Protein AF-A0A0V1FSR9-F1 (afdb_monomer_lite)

Organism: Trichinella pseudospiralis (NCBI:txid6337)

Structure (mmCIF, N/CA/C/O backbone):
data_AF-A0A0V1FSR9-F1
#
_entry.id   AF-A0A0V1FSR9-F1
#
loop_
_atom_site.group_PDB
_atom_site.id
_atom_site.type_symbol
_atom_site.label_atom_id
_atom_site.label_alt_id
_atom_site.label_comp_id
_atom_site.label_asym_id
_atom_site.label_entity_id
_atom_site.label_seq_id
_atom_site.pdbx_PDB_ins_code
_atom_site.Cartn_x
_atom_site.Cartn_y
_atom_site.Cartn_z
_atom_site.occupancy
_atom_site.B_iso_or_equiv
_atom_site.auth_seq_id
_atom_site.auth_comp_id
_atom_site.auth_asym_i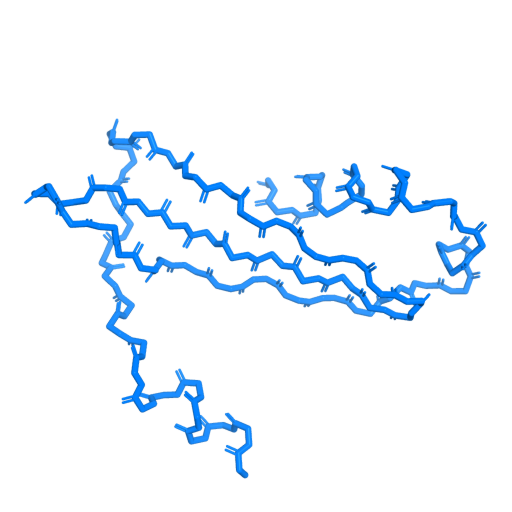d
_atom_site.auth_atom_id
_atom_site.pdbx_PDB_model_num
ATOM 1 N N . MET A 1 1 ? 15.384 -1.303 11.689 1.00 46.41 1 MET A N 1
ATOM 2 C CA . MET A 1 1 ? 14.585 -0.069 11.870 1.00 46.41 1 MET A CA 1
ATOM 3 C C . MET A 1 1 ? 13.215 -0.164 11.195 1.00 46.41 1 MET A C 1
ATOM 5 O O . MET A 1 1 ? 12.242 0.120 11.873 1.00 46.41 1 MET A O 1
ATOM 9 N N . LEU A 1 2 ? 13.090 -0.662 9.950 1.00 50.81 2 LEU A N 1
ATOM 10 C CA . LEU A 1 2 ? 11.774 -0.865 9.300 1.00 50.81 2 LEU A CA 1
ATOM 11 C C . LEU A 1 2 ? 10.827 -1.796 10.078 1.00 50.81 2 LEU A C 1
ATOM 13 O O . LEU A 1 2 ? 9.676 -1.455 10.314 1.00 50.81 2 LEU A O 1
ATOM 17 N N . LYS A 1 3 ? 11.333 -2.960 10.512 1.00 55.16 3 LYS A N 1
ATOM 18 C CA . LYS A 1 3 ? 10.541 -3.967 11.239 1.00 55.16 3 LYS A CA 1
ATOM 19 C C . LYS A 1 3 ? 9.916 -3.395 12.512 1.00 55.16 3 LYS A C 1
ATOM 21 O O . LYS A 1 3 ? 8.759 -3.645 12.793 1.00 55.16 3 LYS A O 1
ATOM 26 N N . THR A 1 4 ? 10.673 -2.587 13.248 1.00 54.34 4 THR A N 1
ATOM 27 C CA . THR A 1 4 ? 10.212 -1.956 14.485 1.00 54.34 4 THR A CA 1
ATOM 28 C C . THR A 1 4 ? 9.175 -0.869 14.208 1.00 54.34 4 THR A C 1
ATOM 30 O O . THR A 1 4 ? 8.186 -0.803 14.920 1.00 54.34 4 THR A O 1
ATOM 33 N N . SER A 1 5 ? 9.348 -0.074 13.146 1.00 56.28 5 SER A N 1
ATOM 34 C CA . SER A 1 5 ? 8.370 0.950 12.743 1.00 56.28 5 SER A CA 1
ATOM 35 C C . SER A 1 5 ? 7.037 0.346 12.291 1.00 56.28 5 SER A C 1
ATOM 37 O O . SER A 1 5 ? 5.994 0.905 12.600 1.00 56.28 5 SER A O 1
ATOM 39 N N . LEU A 1 6 ? 7.067 -0.808 11.611 1.00 53.91 6 LEU A N 1
ATOM 40 C CA . LEU A 1 6 ? 5.866 -1.548 11.196 1.00 53.91 6 LEU A CA 1
ATOM 41 C C . LEU A 1 6 ? 5.113 -2.179 12.378 1.00 53.91 6 LEU A C 1
ATOM 43 O O . LEU A 1 6 ? 3.907 -2.362 12.297 1.00 53.91 6 LEU A O 1
ATOM 47 N N . ILE A 1 7 ? 5.815 -2.519 13.464 1.00 56.66 7 ILE A N 1
ATOM 48 C CA . ILE A 1 7 ? 5.226 -3.165 14.651 1.00 56.66 7 ILE A CA 1
ATOM 49 C C . ILE A 1 7 ? 4.817 -2.123 15.714 1.00 56.66 7 ILE A C 1
ATOM 51 O O . ILE A 1 7 ? 3.968 -2.397 16.552 1.00 56.66 7 ILE A O 1
ATOM 55 N N . SER A 1 8 ? 5.402 -0.919 15.696 1.00 51.66 8 SER A N 1
ATOM 56 C CA . SER A 1 8 ? 5.280 0.065 16.784 1.00 51.66 8 SER A CA 1
ATOM 57 C C . SER A 1 8 ? 4.002 0.910 16.772 1.00 51.66 8 SER A C 1
ATOM 59 O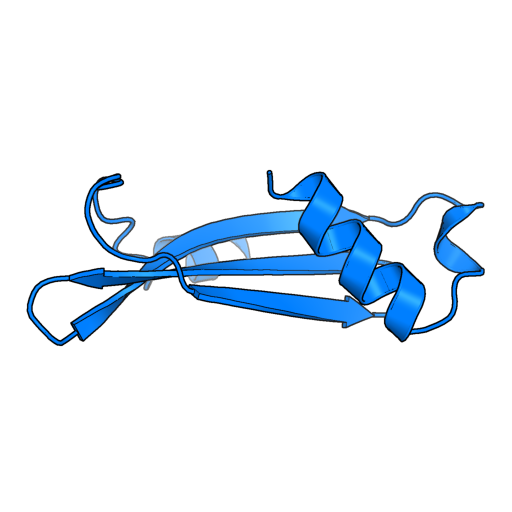 O . SER A 1 8 ? 3.695 1.492 17.810 1.00 51.66 8 SER A O 1
ATOM 61 N N . SER A 1 9 ? 3.281 1.039 15.654 1.00 52.59 9 SER A N 1
ATOM 62 C CA . SER A 1 9 ? 2.017 1.803 15.630 1.00 52.59 9 SER A CA 1
ATOM 63 C C . SER A 1 9 ? 0.896 1.147 14.830 1.00 52.59 9 SER A C 1
ATOM 65 O O . SER A 1 9 ? -0.124 1.786 14.582 1.00 52.59 9 SER A O 1
ATOM 67 N N . LEU A 1 10 ? 1.075 -0.104 14.408 1.00 51.34 10 LEU A N 1
ATOM 68 C CA . LEU A 1 10 ? 0.052 -0.820 13.669 1.00 51.34 10 LEU A CA 1
ATOM 69 C C . LEU A 1 10 ? -0.756 -1.658 14.651 1.00 51.34 10 LEU A C 1
ATOM 71 O O . LEU A 1 10 ? -0.420 -2.807 14.938 1.00 51.34 10 LEU A O 1
ATOM 75 N N . IL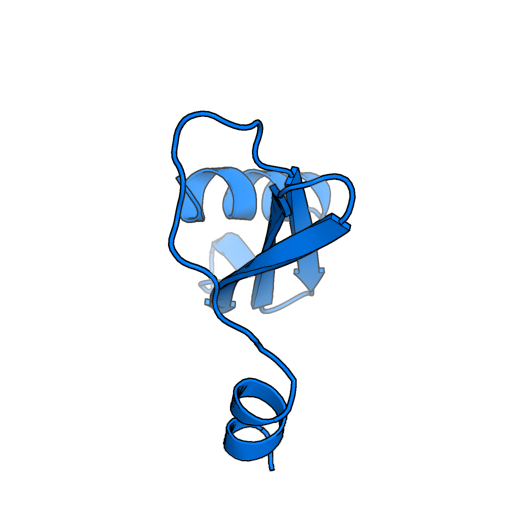E A 1 11 ? -1.810 -1.060 15.198 1.00 55.03 11 ILE A N 1
ATOM 76 C CA . ILE A 1 11 ? -2.901 -1.845 15.765 1.00 55.03 11 ILE A CA 1
ATOM 77 C C . ILE A 1 11 ? -3.562 -2.496 14.549 1.00 55.03 11 ILE A C 1
ATOM 79 O O . ILE A 1 11 ? -4.380 -1.884 13.876 1.00 55.03 11 ILE A O 1
ATOM 83 N N . LEU A 1 12 ? -3.080 -3.686 14.189 1.00 57.66 12 LEU A N 1
ATOM 84 C CA . LEU A 1 12 ? -3.650 -4.496 13.123 1.00 57.66 12 LEU A CA 1
ATOM 85 C C . LEU A 1 12 ? -4.977 -5.035 13.664 1.00 57.66 12 LEU A C 1
ATOM 87 O O . LEU A 1 12 ? -5.016 -6.095 14.293 1.00 57.66 12 LEU A O 1
ATOM 91 N N . GLU A 1 13 ? -6.031 -4.235 13.541 1.00 61.00 13 GLU A N 1
ATOM 92 C CA . GLU A 1 13 ? -7.363 -4.652 13.952 1.00 61.00 13 GLU A CA 1
ATOM 93 C C . GLU A 1 13 ? -7.855 -5.814 13.090 1.00 61.00 13 GLU A C 1
ATOM 95 O O . GLU A 1 13 ? -7.423 -6.028 11.954 1.00 61.00 13 GLU A O 1
ATOM 100 N N . TYR A 1 14 ? -8.726 -6.622 13.685 1.00 64.81 14 TYR A N 1
ATOM 101 C CA . TYR A 1 14 ? -9.319 -7.759 13.006 1.00 64.81 14 TYR A CA 1
ATOM 102 C C . TYR A 1 14 ? -10.152 -7.270 11.815 1.00 64.81 14 TYR A C 1
ATOM 104 O O . TYR A 1 14 ? -10.967 -6.366 11.964 1.00 64.81 14 TYR A O 1
ATOM 112 N N . LEU A 1 15 ? -9.933 -7.881 10.647 1.00 64.19 15 LEU A N 1
ATOM 113 C CA . LEU A 1 15 ? -10.671 -7.596 9.416 1.00 64.19 15 LEU A CA 1
ATOM 114 C C . LEU A 1 15 ? -12.163 -7.868 9.630 1.00 64.19 15 LEU A C 1
ATOM 116 O O . LEU A 1 15 ? -12.576 -9.026 9.702 1.00 64.19 15 LEU A O 1
ATOM 120 N N . ASP A 1 16 ? -12.960 -6.807 9.693 1.00 67.69 16 ASP A N 1
ATOM 121 C CA . ASP A 1 16 ? -14.408 -6.907 9.570 1.00 67.69 16 ASP A CA 1
ATOM 122 C C . ASP A 1 16 ? -14.767 -6.723 8.092 1.00 67.69 16 ASP A C 1
ATOM 124 O O . ASP A 1 16 ? -14.353 -5.752 7.472 1.00 67.69 16 ASP A O 1
ATOM 128 N N . PHE A 1 17 ? -15.485 -7.656 7.475 1.00 70.75 17 PHE A N 1
ATOM 129 C CA . PHE A 1 17 ? -15.830 -7.559 6.049 1.00 70.75 17 PHE A CA 1
ATOM 130 C C . PHE A 1 17 ? -17.134 -6.787 5.797 1.00 70.75 17 PHE A C 1
ATOM 132 O O . PHE A 1 17 ? -17.481 -6.556 4.640 1.00 70.75 17 PHE A O 1
ATOM 139 N N . GLU A 1 18 ? -17.843 -6.384 6.854 1.00 76.75 18 GLU A N 1
ATOM 140 C CA . GLU A 1 18 ? -19.089 -5.618 6.766 1.00 76.75 18 GLU A CA 1
ATOM 141 C C . GLU A 1 18 ? -18.873 -4.129 6.405 1.00 76.75 18 GLU A C 1
ATOM 143 O O . GLU A 1 18 ? -19.566 -3.626 5.512 1.00 76.75 18 GLU A O 1
ATOM 148 N N . PRO A 1 19 ? -17.942 -3.376 7.035 1.00 77.12 19 PRO A N 1
ATOM 149 C CA . PRO A 1 19 ? -17.738 -1.969 6.705 1.00 77.12 19 PRO A CA 1
ATOM 150 C C . PRO A 1 19 ? -16.911 -1.757 5.427 1.00 77.12 19 PRO A C 1
ATOM 152 O O . PRO A 1 19 ? -16.063 -2.560 5.036 1.00 77.12 19 PRO A O 1
ATOM 155 N N . MET A 1 20 ? -17.128 -0.605 4.783 1.00 77.06 20 MET A N 1
ATOM 156 C CA . MET A 1 20 ? -16.410 -0.212 3.568 1.00 77.06 20 MET A CA 1
ATOM 157 C C . MET A 1 20 ? -14.906 -0.062 3.829 1.00 77.06 20 MET A C 1
ATOM 159 O O . MET A 1 20 ? -14.481 0.630 4.756 1.00 77.06 20 MET A O 1
ATOM 163 N N . PHE A 1 21 ? -14.110 -0.667 2.953 1.00 79.00 21 PHE A N 1
ATOM 164 C CA . PHE A 1 21 ? -12.664 -0.513 2.929 1.00 79.00 21 PHE A CA 1
ATOM 165 C C . PHE A 1 21 ? -12.256 0.729 2.136 1.00 79.00 21 PHE A C 1
ATOM 167 O O . PHE A 1 21 ? -12.783 0.991 1.054 1.00 79.00 21 PHE A O 1
ATOM 174 N N . ILE A 1 22 ? -11.272 1.458 2.653 1.00 81.81 22 ILE A N 1
ATOM 175 C CA . ILE A 1 22 ? -10.597 2.555 1.965 1.00 81.81 22 ILE A CA 1
ATOM 176 C C . ILE A 1 22 ? -9.191 2.070 1.614 1.00 81.81 22 ILE A C 1
ATOM 178 O O . ILE A 1 22 ? -8.432 1.650 2.489 1.00 81.81 22 ILE A O 1
ATOM 182 N N . ILE A 1 23 ? -8.860 2.104 0.324 1.00 79.69 23 ILE A N 1
ATOM 183 C CA . ILE A 1 23 ? -7.545 1.712 -0.186 1.00 79.69 23 ILE A CA 1
ATOM 184 C C . ILE A 1 23 ? -6.811 2.973 -0.628 1.00 79.69 23 ILE A C 1
ATOM 186 O O . ILE A 1 23 ? -7.193 3.594 -1.619 1.00 79.69 23 ILE A O 1
ATOM 190 N N . ASP A 1 24 ? -5.728 3.295 0.072 1.00 82.56 24 ASP A N 1
ATOM 191 C CA . ASP A 1 24 ? -4.782 4.325 -0.340 1.00 82.56 24 ASP A CA 1
ATOM 192 C C . ASP A 1 24 ? -3.614 3.672 -1.074 1.00 82.56 24 ASP A C 1
ATOM 194 O O . ASP A 1 24 ? -2.905 2.825 -0.529 1.00 82.56 24 ASP A O 1
ATOM 198 N N . VAL A 1 25 ? -3.420 4.057 -2.332 1.00 79.75 25 VAL A N 1
ATOM 199 C CA . VAL A 1 25 ? -2.376 3.523 -3.209 1.00 79.75 25 VAL A CA 1
ATOM 200 C C . VAL A 1 25 ? -1.297 4.574 -3.419 1.00 79.75 25 VAL A C 1
ATOM 202 O O . VAL A 1 25 ? -1.600 5.702 -3.793 1.00 79.75 25 VAL A O 1
ATOM 205 N N . ASP A 1 26 ? -0.036 4.171 -3.276 1.00 79.88 26 ASP A N 1
ATOM 206 C CA . ASP A 1 26 ? 1.115 4.949 -3.726 1.00 79.88 26 ASP A CA 1
ATOM 207 C C . ASP A 1 26 ? 1.998 4.106 -4.657 1.00 79.88 26 ASP A C 1
ATOM 209 O O . ASP A 1 26 ? 2.280 2.930 -4.414 1.00 79.88 26 ASP A O 1
ATOM 213 N N . ALA A 1 27 ? 2.439 4.702 -5.760 1.00 76.75 27 ALA A N 1
ATOM 214 C CA . ALA A 1 27 ? 3.258 4.044 -6.763 1.00 76.75 27 ALA A CA 1
ATOM 215 C C . ALA A 1 27 ? 4.484 4.895 -7.101 1.00 76.75 27 ALA A C 1
ATOM 217 O O . ALA A 1 27 ? 4.398 5.920 -7.779 1.00 76.75 27 ALA A O 1
ATOM 218 N N . ILE A 1 28 ? 5.662 4.402 -6.721 1.00 74.69 28 ILE A N 1
ATOM 219 C CA . ILE A 1 28 ? 6.954 4.988 -7.081 1.00 74.69 28 ILE A CA 1
ATOM 220 C C . ILE A 1 28 ? 7.622 4.157 -8.187 1.00 74.69 28 ILE A C 1
ATOM 222 O O . ILE A 1 28 ? 7.179 3.065 -8.539 1.00 74.69 28 ILE A O 1
ATOM 226 N N . ARG A 1 29 ? 8.677 4.705 -8.802 1.00 69.69 29 ARG A N 1
ATOM 227 C CA . ARG A 1 29 ? 9.331 4.188 -10.020 1.00 69.69 29 ARG A CA 1
ATOM 228 C C . ARG A 1 29 ? 9.563 2.671 -10.032 1.00 69.69 29 ARG A C 1
ATOM 230 O O . ARG A 1 29 ? 9.341 2.064 -11.077 1.00 69.69 29 ARG A O 1
ATOM 237 N N . ASP A 1 30 ? 9.950 2.096 -8.894 1.00 72.75 30 ASP A N 1
ATOM 238 C CA . ASP A 1 30 ? 10.342 0.686 -8.773 1.00 72.75 30 ASP A CA 1
ATOM 239 C C . ASP A 1 30 ? 9.508 -0.102 -7.742 1.00 72.75 30 ASP A C 1
ATOM 241 O O . ASP A 1 30 ? 9.723 -1.302 -7.549 1.00 72.75 30 ASP A O 1
ATOM 245 N N . SER A 1 31 ? 8.535 0.533 -7.081 1.00 76.00 31 SER A N 1
ATOM 246 C CA . SER A 1 31 ? 7.722 -0.129 -6.057 1.00 76.00 31 SER A CA 1
ATOM 247 C C . SER A 1 31 ? 6.298 0.399 -5.975 1.00 76.00 31 SER A C 1
ATOM 249 O O . SER A 1 31 ? 6.026 1.575 -6.194 1.00 76.00 31 SER A O 1
ATOM 251 N N . LEU A 1 32 ? 5.403 -0.507 -5.609 1.00 81.69 32 LEU A N 1
ATOM 252 C CA . LEU A 1 32 ? 3.998 -0.273 -5.333 1.00 81.69 32 LEU A CA 1
ATOM 253 C C . LEU A 1 32 ? 3.761 -0.419 -3.832 1.00 81.69 32 LEU A C 1
ATOM 255 O O . LEU A 1 32 ? 4.265 -1.365 -3.219 1.00 81.69 32 LEU A O 1
ATOM 259 N N . GLY A 1 33 ? 2.985 0.494 -3.266 1.00 82.00 33 GLY A N 1
ATOM 260 C CA . GLY A 1 33 ? 2.487 0.449 -1.902 1.00 82.00 33 GLY A CA 1
ATOM 261 C C . GLY A 1 33 ? 0.974 0.633 -1.887 1.00 82.00 33 GLY A C 1
ATOM 262 O O . GLY A 1 33 ? 0.423 1.420 -2.651 1.00 82.00 33 GLY A O 1
ATOM 263 N N . ALA A 1 34 ? 0.306 -0.102 -1.012 1.00 81.44 34 ALA A N 1
ATOM 264 C CA . ALA A 1 34 ? -1.094 0.081 -0.691 1.00 81.44 34 ALA A CA 1
ATOM 265 C C . ALA A 1 34 ? -1.283 0.003 0.818 1.00 81.44 34 ALA A C 1
ATOM 267 O O . ALA A 1 34 ? -0.690 -0.848 1.492 1.00 81.44 34 ALA A O 1
ATOM 268 N N . VAL A 1 35 ? -2.143 0.872 1.323 1.00 82.69 35 VAL A N 1
ATOM 269 C CA . VAL A 1 35 ? -2.628 0.861 2.693 1.00 82.69 35 VAL A CA 1
ATOM 270 C C . VAL A 1 35 ? -4.120 0.586 2.641 1.00 82.69 35 VAL A C 1
ATOM 272 O O . VAL A 1 35 ? -4.873 1.318 2.004 1.00 8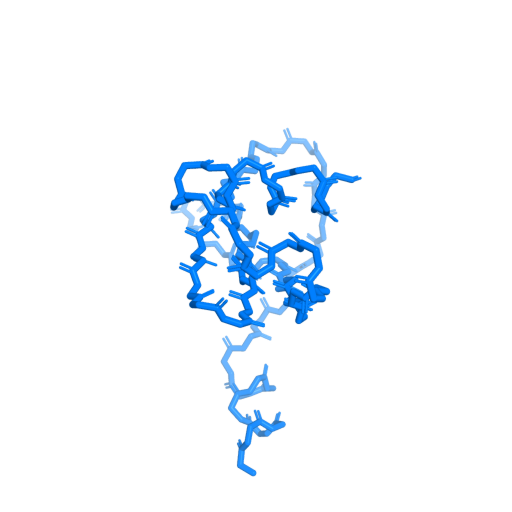2.69 35 VAL A O 1
ATOM 275 N N . LEU A 1 36 ? -4.544 -0.482 3.307 1.00 79.75 36 LEU A N 1
ATOM 276 C CA . LEU A 1 36 ? -5.947 -0.782 3.526 1.00 79.75 36 LEU A CA 1
ATOM 277 C C . LEU A 1 36 ? -6.344 -0.223 4.888 1.00 79.75 36 LEU A C 1
ATOM 279 O O . LEU A 1 36 ? -5.750 -0.580 5.909 1.00 79.75 36 LEU A O 1
ATOM 283 N N . SER A 1 37 ? -7.361 0.625 4.907 1.00 82.81 37 SER A N 1
ATOM 284 C CA . SER A 1 37 ? -7.952 1.156 6.128 1.00 82.81 37 SER A CA 1
ATOM 285 C C . SER A 1 37 ? -9.455 0.913 6.156 1.00 82.81 37 SER A C 1
ATOM 287 O O . SER A 1 37 ? -10.103 0.753 5.121 1.00 82.81 37 SER A O 1
ATOM 289 N N . GLN A 1 38 ? -10.010 0.847 7.358 1.00 80.06 38 GLN A N 1
ATOM 290 C CA . GLN A 1 38 ? -11.440 0.719 7.587 1.00 80.06 38 GLN A CA 1
ATOM 291 C C . GLN A 1 38 ? -11.895 1.745 8.603 1.00 80.06 38 GLN A C 1
ATOM 293 O O . GLN A 1 38 ? -11.148 2.125 9.502 1.00 80.06 38 GLN A O 1
ATOM 298 N N . ASN A 1 39 ? -13.139 2.185 8.461 1.00 78.12 39 ASN A N 1
ATOM 299 C CA . ASN A 1 39 ? -13.780 2.987 9.484 1.00 78.12 39 ASN A CA 1
ATOM 300 C C . ASN A 1 39 ? -14.455 2.051 10.491 1.00 78.12 39 ASN A C 1
ATOM 302 O O . ASN A 1 39 ? -15.531 1.522 10.212 1.00 78.12 39 ASN A O 1
ATOM 306 N N . ILE A 1 40 ? -13.809 1.842 11.635 1.00 72.06 40 ILE A N 1
ATOM 307 C CA . ILE A 1 40 ? -14.321 1.023 12.733 1.00 72.06 40 ILE A CA 1
ATOM 308 C C . ILE A 1 40 ? -14.687 1.985 13.862 1.00 72.06 40 ILE A C 1
ATOM 310 O O . ILE A 1 40 ? -13.849 2.749 14.349 1.00 72.06 40 ILE A O 1
ATOM 314 N N . ASP A 1 41 ? -15.972 1.998 14.218 1.00 70.75 41 ASP A N 1
ATOM 315 C CA . ASP A 1 41 ? -16.532 2.826 15.297 1.00 70.75 41 ASP A CA 1
ATOM 316 C C . ASP A 1 41 ? -16.234 4.340 15.168 1.00 70.75 41 ASP A C 1
ATOM 318 O O . ASP A 1 41 ? -15.957 5.046 16.134 1.00 70.75 41 ASP A O 1
ATOM 322 N N . GLY A 1 42 ? -16.244 4.862 13.935 1.00 73.62 42 GLY A N 1
ATOM 323 C CA . GLY A 1 42 ? -15.982 6.281 13.661 1.00 73.62 42 GLY A CA 1
ATOM 324 C C . GLY A 1 42 ? -14.499 6.669 13.641 1.00 73.62 42 GLY A C 1
ATOM 325 O O . GLY A 1 42 ? -14.187 7.854 13.494 1.00 73.62 42 GLY A O 1
ATOM 326 N N . SER A 1 43 ? -13.589 5.696 13.755 1.00 70.56 43 SER A N 1
ATOM 327 C CA . SER A 1 43 ? -12.145 5.887 13.636 1.00 70.56 43 SER A CA 1
ATOM 328 C C . SER A 1 43 ? -11.585 5.156 12.411 1.00 70.56 43 SER A C 1
ATOM 330 O O . SER A 1 43 ? -11.883 3.987 12.172 1.00 70.56 43 SER A O 1
ATOM 332 N N . ALA A 1 44 ? -10.765 5.848 11.615 1.00 69.81 44 ALA A N 1
ATOM 333 C CA . ALA A 1 44 ? -10.044 5.225 10.510 1.00 69.81 44 ALA A CA 1
ATOM 334 C C . ALA A 1 44 ? -8.872 4.409 11.070 1.00 69.81 44 ALA A C 1
ATOM 336 O O . ALA A 1 44 ? -7.881 4.974 11.535 1.00 69.81 44 ALA A O 1
ATOM 337 N N . GLN A 1 45 ? -8.994 3.087 11.031 1.00 75.38 45 GLN A N 1
ATOM 338 C CA . GLN A 1 45 ? -7.971 2.155 11.487 1.00 75.38 45 GLN A CA 1
ATOM 339 C C . GLN A 1 45 ? -7.287 1.486 10.300 1.00 75.38 45 GLN A C 1
ATOM 341 O O . GLN A 1 45 ? -7.923 1.151 9.301 1.00 75.38 45 GLN A O 1
ATOM 346 N N . MET A 1 46 ? -5.966 1.320 10.384 1.00 71.50 46 MET A N 1
ATOM 347 C CA . MET A 1 46 ? -5.192 0.640 9.345 1.00 71.50 46 MET A CA 1
ATOM 348 C C . MET A 1 46 ? -5.252 -0.867 9.558 1.00 71.50 46 MET A C 1
ATOM 350 O O . MET A 1 46 ? -4.844 -1.372 10.599 1.00 71.50 46 MET A O 1
ATOM 354 N N . VAL A 1 47 ? -5.724 -1.579 8.541 1.00 74.12 47 VAL A N 1
ATOM 355 C CA . VAL A 1 47 ? -6.031 -3.006 8.633 1.00 74.12 47 VAL A CA 1
ATOM 356 C C . VAL A 1 47 ? -4.993 -3.857 7.919 1.00 74.12 47 VAL A C 1
ATOM 358 O O . VAL A 1 47 ? -4.679 -4.957 8.366 1.00 74.12 47 VAL A O 1
ATOM 361 N N . SER A 1 48 ? -4.410 -3.371 6.822 1.00 73.69 48 SER A N 1
ATOM 362 C CA . SER A 1 48 ? -3.302 -4.074 6.177 1.00 73.69 48 SER A CA 1
ATOM 363 C C . SER A 1 48 ? -2.409 -3.155 5.349 1.00 73.69 48 SER A C 1
ATOM 365 O O . SER A 1 48 ? -2.805 -2.075 4.912 1.00 73.69 48 SER A O 1
ATOM 367 N N . TYR A 1 49 ? -1.180 -3.617 5.127 1.00 75.44 49 TYR A N 1
ATOM 368 C CA . TYR A 1 49 ? -0.257 -3.026 4.169 1.00 75.44 49 TYR A CA 1
ATOM 369 C C . TYR A 1 49 ? 0.096 -4.059 3.112 1.00 75.44 49 TYR A C 1
ATOM 371 O O . TYR A 1 49 ? 0.506 -5.174 3.439 1.00 75.44 49 TYR A O 1
ATOM 379 N N . ALA A 1 50 ? 0.031 -3.657 1.850 1.00 71.50 50 ALA A N 1
ATOM 380 C CA . ALA A 1 50 ? 0.576 -4.421 0.744 1.00 71.50 50 ALA A CA 1
ATOM 381 C C . ALA A 1 50 ? 1.691 -3.602 0.100 1.00 71.50 50 ALA A C 1
ATOM 383 O O . ALA A 1 50 ? 1.508 -2.441 -0.245 1.00 71.50 50 ALA A O 1
ATOM 384 N N . SER A 1 51 ? 2.873 -4.187 -0.064 1.00 76.19 51 SER A N 1
ATOM 385 C CA . SER A 1 51 ? 3.920 -3.569 -0.876 1.00 76.19 51 SER A CA 1
ATOM 386 C C . SER A 1 51 ? 4.577 -4.610 -1.759 1.00 76.19 51 SER A C 1
ATOM 388 O O . SER A 1 51 ? 4.781 -5.757 -1.358 1.00 76.19 51 SER A O 1
ATOM 390 N N . ARG A 1 52 ? 4.871 -4.217 -2.996 1.00 79.75 52 ARG A N 1
ATOM 391 C CA . ARG A 1 52 ? 5.421 -5.103 -4.018 1.00 79.75 52 ARG A CA 1
ATOM 392 C C . ARG A 1 52 ? 6.374 -4.325 -4.914 1.00 79.75 52 ARG A C 1
ATOM 394 O O . ARG A 1 52 ? 6.059 -3.231 -5.372 1.00 79.75 52 ARG A O 1
ATOM 401 N N . SER A 1 53 ? 7.531 -4.905 -5.206 1.00 80.31 53 SER A N 1
ATOM 402 C CA . SER A 1 53 ? 8.450 -4.357 -6.206 1.00 80.31 53 SER A CA 1
ATOM 403 C C . SER A 1 53 ? 7.914 -4.579 -7.620 1.00 80.31 53 SER A C 1
ATOM 405 O O . SER A 1 53 ? 7.390 -5.650 -7.938 1.00 80.31 53 SER A O 1
ATOM 407 N N . LEU A 1 54 ? 8.069 -3.573 -8.478 1.00 77.19 54 LEU A N 1
ATOM 408 C CA . LEU A 1 54 ? 7.688 -3.671 -9.883 1.00 77.19 54 LEU A CA 1
ATOM 409 C C . LEU A 1 54 ? 8.647 -4.606 -10.622 1.00 77.19 54 LEU A C 1
ATOM 411 O O . LEU A 1 54 ? 9.864 -4.562 -10.438 1.00 77.19 54 LEU A O 1
ATOM 415 N N . THR A 1 55 ? 8.107 -5.450 -11.497 1.00 80.25 55 THR A N 1
ATOM 416 C CA . THR A 1 55 ? 8.936 -6.210 -12.437 1.00 80.25 55 THR A CA 1
ATOM 417 C C . THR A 1 55 ? 9.515 -5.278 -13.505 1.00 80.25 55 THR A C 1
ATOM 419 O O . THR A 1 55 ? 9.003 -4.186 -13.755 1.00 80.25 55 THR A O 1
ATOM 422 N N . LYS A 1 56 ? 10.563 -5.722 -14.210 1.00 79.12 56 LYS A N 1
ATOM 423 C CA . LYS A 1 56 ? 11.196 -4.945 -15.293 1.00 79.12 56 LYS A CA 1
ATOM 424 C C . LYS A 1 56 ? 10.201 -4.503 -16.380 1.00 79.12 56 LYS A C 1
ATOM 426 O O . LYS A 1 56 ? 10.390 -3.454 -16.988 1.00 79.12 56 LYS A O 1
ATOM 431 N N . ALA A 1 57 ? 9.145 -5.289 -16.606 1.00 78.25 57 ALA A N 1
ATOM 432 C CA . ALA A 1 57 ? 8.065 -4.952 -17.530 1.00 78.25 57 ALA A CA 1
ATOM 433 C C . ALA A 1 57 ? 7.142 -3.847 -16.982 1.00 78.25 57 ALA A C 1
ATOM 435 O O . ALA A 1 57 ? 6.728 -2.961 -17.726 1.00 78.25 57 ALA A O 1
ATOM 436 N N . GLU A 1 58 ? 6.856 -3.863 -15.679 1.00 75.81 58 GLU A N 1
ATOM 437 C CA . GLU A 1 58 ? 5.957 -2.906 -15.021 1.00 75.81 58 GLU A CA 1
ATOM 438 C C . GLU A 1 58 ? 6.661 -1.582 -14.670 1.00 75.81 58 GLU A C 1
ATOM 440 O O . GLU A 1 58 ? 6.023 -0.531 -14.582 1.00 75.81 58 GLU A O 1
ATOM 445 N N . GLY A 1 59 ? 7.995 -1.589 -14.565 1.00 75.12 59 GLY A N 1
ATOM 446 C CA . GLY A 1 59 ? 8.809 -0.384 -14.372 1.00 75.12 59 GLY A CA 1
ATOM 447 C C . GLY A 1 59 ? 8.648 0.651 -15.495 1.00 75.12 59 GLY A C 1
ATOM 448 O O . GLY A 1 59 ? 8.815 1.847 -15.261 1.00 75.12 59 GLY A O 1
ATOM 449 N N . GLY A 1 60 ? 8.236 0.225 -16.695 1.00 79.00 60 GLY A N 1
ATOM 450 C CA . GLY A 1 60 ? 7.937 1.105 -17.831 1.00 79.00 60 GLY A CA 1
ATOM 451 C C . GLY A 1 60 ? 6.534 1.726 -17.831 1.00 79.00 60 GLY A C 1
ATOM 452 O O . GLY A 1 60 ? 6.221 2.512 -18.721 1.00 79.00 60 GLY A O 1
ATOM 453 N N . TYR A 1 61 ? 5.663 1.383 -16.877 1.00 82.50 61 TYR A N 1
ATOM 454 C CA . TYR A 1 61 ? 4.285 1.882 -16.853 1.00 82.50 61 TYR A CA 1
ATOM 455 C C . TYR A 1 61 ? 4.207 3.368 -16.480 1.00 82.50 61 TYR A C 1
ATOM 457 O O . TYR A 1 61 ? 5.034 3.876 -15.722 1.00 82.50 61 TYR A O 1
ATOM 465 N N . CYS A 1 62 ? 3.205 4.072 -17.014 1.00 81.06 62 CYS A N 1
ATOM 466 C CA . CYS A 1 62 ? 2.860 5.417 -16.556 1.00 81.06 62 CYS A CA 1
ATOM 467 C C . CYS A 1 62 ? 2.243 5.362 -15.149 1.00 81.06 62 CYS A C 1
ATOM 469 O O . CYS A 1 62 ? 1.751 4.312 -14.732 1.00 81.06 62 CYS A O 1
ATOM 471 N N . VAL A 1 63 ? 2.254 6.492 -14.434 1.00 78.25 63 VAL A N 1
ATOM 472 C CA . VAL A 1 63 ? 1.778 6.601 -13.040 1.00 78.25 63 VAL A CA 1
ATOM 473 C C . VAL A 1 63 ? 0.376 6.003 -12.875 1.00 78.25 63 VAL A C 1
ATOM 475 O O . VAL A 1 63 ? 0.216 5.066 -12.103 1.00 78.25 63 VAL A O 1
ATOM 478 N N . THR A 1 64 ? -0.583 6.389 -13.721 1.00 81.50 64 THR A N 1
ATOM 479 C CA . THR A 1 64 ? -1.965 5.867 -13.697 1.00 81.50 64 THR A CA 1
ATOM 480 C C . THR A 1 64 ? -2.047 4.345 -13.848 1.00 81.50 64 THR A C 1
ATOM 482 O O . THR A 1 64 ? -2.865 3.679 -13.218 1.00 81.50 64 THR A O 1
ATOM 485 N N . ARG A 1 65 ? -1.187 3.753 -14.685 1.00 81.31 65 ARG A N 1
ATOM 486 C CA . ARG A 1 65 ? -1.174 2.300 -14.902 1.00 81.31 65 ARG A CA 1
ATOM 487 C C . ARG A 1 65 ? -0.521 1.559 -13.736 1.00 81.31 65 ARG A C 1
ATOM 489 O O . ARG A 1 65 ? -0.878 0.413 -13.483 1.00 81.31 65 ARG A O 1
ATOM 496 N N . ARG A 1 66 ? 0.408 2.200 -13.022 1.00 79.06 66 ARG A N 1
ATOM 497 C CA . ARG A 1 66 ? 0.973 1.660 -11.780 1.00 79.06 66 ARG A CA 1
ATOM 498 C C . ARG A 1 66 ? -0.035 1.730 -10.637 1.00 79.06 66 ARG A C 1
ATOM 500 O O . ARG A 1 66 ? -0.193 0.733 -9.948 1.00 79.06 66 ARG A O 1
ATOM 507 N N . GLU A 1 67 ? -0.764 2.836 -10.501 1.00 78.69 67 GLU A N 1
ATOM 508 C CA . GLU A 1 67 ? -1.854 2.976 -9.523 1.00 78.69 67 GLU A CA 1
ATOM 509 C C . GLU A 1 67 ? -2.927 1.895 -9.730 1.00 78.69 67 GLU A C 1
ATOM 511 O O . GLU A 1 67 ? -3.288 1.177 -8.798 1.00 78.69 67 GLU A O 1
ATOM 516 N N . MET A 1 68 ? -3.362 1.683 -10.978 1.00 79.12 68 MET A N 1
ATOM 517 C CA . MET A 1 68 ? -4.323 0.623 -11.305 1.00 79.12 68 MET A CA 1
ATOM 518 C C . MET A 1 68 ? -3.772 -0.785 -11.017 1.00 79.12 68 MET A C 1
ATOM 520 O O . MET A 1 68 ? -4.513 -1.662 -10.578 1.00 79.12 68 MET A O 1
ATOM 524 N N . LEU A 1 69 ? -2.474 -1.012 -11.239 1.00 79.31 69 LEU A N 1
ATOM 525 C CA . LEU A 1 69 ? -1.819 -2.293 -10.961 1.00 79.31 69 LEU A CA 1
ATOM 526 C C . LEU A 1 69 ? -1.794 -2.618 -9.460 1.00 79.31 69 LEU A C 1
ATOM 528 O O . LEU A 1 69 ? -1.907 -3.790 -9.096 1.00 79.31 69 LEU A O 1
ATOM 532 N N . VAL A 1 70 ? -1.675 -1.608 -8.595 1.00 75.38 70 VAL A N 1
ATOM 533 C CA . VAL A 1 70 ? -1.786 -1.805 -7.143 1.00 75.38 70 VAL A CA 1
ATOM 534 C C . VAL A 1 70 ? -3.177 -2.301 -6.782 1.00 75.38 70 VAL A C 1
ATOM 536 O O . VAL A 1 70 ? -3.290 -3.308 -6.096 1.00 75.38 70 VAL A O 1
ATOM 539 N N . CYS A 1 71 ? -4.221 -1.669 -7.322 1.00 72.44 71 CYS A N 1
ATOM 540 C CA . CYS A 1 71 ? -5.607 -2.069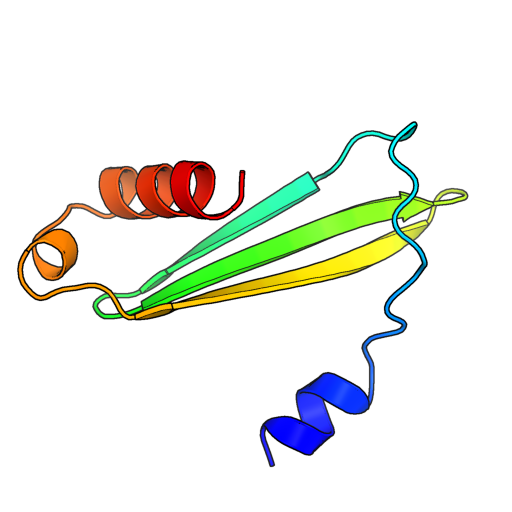 -7.075 1.00 72.44 71 CYS A CA 1
ATOM 541 C C . CYS A 1 71 ? -5.857 -3.545 -7.446 1.00 72.44 71 CYS A C 1
ATOM 543 O O . CYS A 1 71 ? -6.457 -4.284 -6.675 1.00 72.44 71 CYS A O 1
ATOM 545 N N . VAL A 1 72 ? -5.303 -4.011 -8.574 1.00 76.00 72 VAL A N 1
ATOM 546 C CA . VAL A 1 72 ? -5.392 -5.424 -8.998 1.00 76.00 72 VAL A CA 1
ATOM 547 C C . VAL A 1 72 ? -4.565 -6.364 -8.116 1.00 76.00 72 VAL A C 1
ATOM 549 O O . VAL A 1 72 ? -4.913 -7.527 -7.973 1.00 76.00 72 VAL A O 1
ATOM 552 N N . THR A 1 73 ? -3.453 -5.892 -7.553 1.00 68.94 73 THR A N 1
ATOM 553 C CA . THR A 1 73 ? -2.580 -6.724 -6.708 1.00 68.94 73 THR A CA 1
ATOM 554 C C . THR A 1 73 ? -3.107 -6.847 -5.272 1.00 68.94 73 THR A C 1
ATOM 556 O O . THR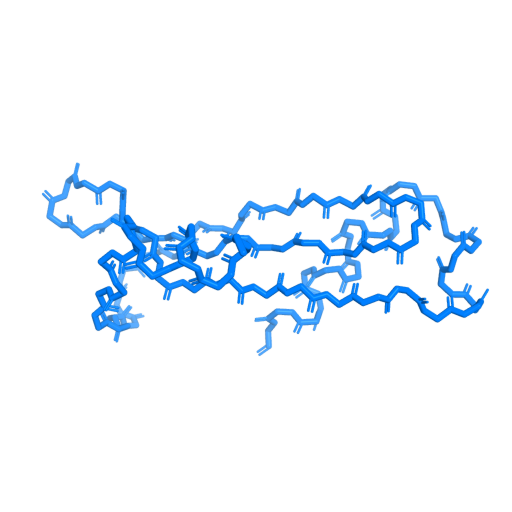 A 1 73 ? -2.722 -7.773 -4.565 1.00 68.94 73 THR A O 1
ATOM 559 N N . CYS A 1 74 ? -3.941 -5.907 -4.824 1.00 60.22 74 CYS A N 1
ATOM 560 C CA . CYS A 1 74 ? -4.475 -5.864 -3.462 1.00 60.22 74 CYS A CA 1
ATOM 561 C C . CYS A 1 74 ? -5.835 -6.558 -3.289 1.00 60.22 74 CYS A C 1
ATOM 563 O O . CYS A 1 74 ? -6.259 -6.715 -2.145 1.00 60.22 74 CYS A O 1
ATOM 565 N N . ALA A 1 75 ? -6.497 -6.942 -4.386 1.00 49.09 75 ALA A N 1
ATOM 566 C CA . ALA A 1 75 ? -7.709 -7.767 -4.391 1.00 49.09 75 ALA A CA 1
ATOM 567 C C . ALA A 1 75 ? -7.364 -9.262 -4.310 1.00 49.09 75 ALA A C 1
ATOM 569 O O . ALA A 1 75 ? -8.107 -9.991 -3.619 1.00 49.09 75 ALA A O 1
#

pLDDT: mean 72.06, std 9.98, range [46.41, 82.81]

Secondary structure (DSSP, 8-state):
-HHHHHHHS-------SSSPEEEEEEEETTEEEEEEEEEETTEEEEEEEEEEEPPTTGGGS-HHHHHHHHHHHH-

Sequence (75 aa):
MLKTSLISSLILEYLDFEPMFIIDVDAIRDSLGAVLSQNIDGSAQMVSYASRSLTKAEGGYCVTRREMLVCVTCA

Radius of gyration: 13.91 Å; chains: 1; bounding box: 34×14×35 Å

Foldseek 3Di:
DVVCVCVVPAPQDDDDPPFDWDWDWDDDLFKIKIWIWTQDPNDTHTNDIDMDTDDPVRSPDDRVVSRVVNVVVVD

InterPro domains:
  IPR041577 Reverse transcriptase/retrotransposon-derived protein, RNase H-like domain [PF17919] (2-74)
  IPR043502 DNA/RNA polymerase superfamily [SSF56672] (2-73)